Protein AF-A0A936E381-F1 (afdb_monomer_lite)

Sequence (43 aa):
MEPLARILTSKAANAGREVILVNLAYTSQDCSQCGSRCASLLR

Secondary structure (DSSP, 8-state):
--HHHHHHHHHHHHTT-------GGGTSSB-TTT--B------

Structure (mmCIF, N/CA/C/O backbone):
data_AF-A0A936E381-F1
#
_entry.id   AF-A0A936E381-F1
#
loop_
_atom_site.group_PDB
_atom_site.id
_atom_site.type_symbol
_atom_site.label_atom_id
_atom_site.label_alt_id
_atom_site.label_comp_id
_atom_site.label_asym_id
_atom_site.label_entity_id
_atom_site.label_seq_id
_atom_site.pdbx_PDB_ins_code
_atom_site.Cartn_x
_atom_site.Cartn_y
_atom_site.Cartn_z
_atom_site.occupancy
_atom_site.B_iso_or_equiv
_atom_site.auth_seq_id
_atom_site.auth_comp_id
_atom_site.auth_asym_id
_atom_site.auth_atom_id
_atom_site.pdbx_PDB_model_num
ATOM 1 N N . MET A 1 1 ? 6.803 -9.494 15.429 1.00 50.88 1 MET A N 1
ATOM 2 C CA . MET A 1 1 ? 5.948 -8.689 14.531 1.00 50.88 1 MET A CA 1
ATOM 3 C C . MET A 1 1 ? 5.958 -7.267 15.070 1.00 50.88 1 MET A C 1
ATOM 5 O O . MET A 1 1 ? 5.468 -7.055 16.174 1.00 50.88 1 MET A O 1
ATOM 9 N N . GLU A 1 2 ? 6.633 -6.360 14.364 1.00 58.00 2 GLU A N 1
ATOM 10 C CA . GLU A 1 2 ? 6.926 -4.982 14.792 1.00 58.00 2 GLU A CA 1
ATOM 11 C C . GLU A 1 2 ? 5.667 -4.204 15.248 1.00 58.00 2 GLU A C 1
ATOM 13 O O . GLU A 1 2 ? 4.596 -4.354 14.647 1.00 58.00 2 GLU A O 1
ATOM 18 N N . PRO A 1 3 ? 5.766 -3.354 16.288 1.00 74.94 3 PRO A N 1
ATOM 19 C CA . PRO A 1 3 ? 4.620 -2.697 16.929 1.00 74.94 3 PRO A CA 1
ATOM 20 C C . PRO A 1 3 ? 3.818 -1.774 15.997 1.00 74.94 3 PRO A C 1
ATOM 22 O O . PRO A 1 3 ? 2.604 -1.643 16.165 1.00 74.94 3 PRO A O 1
ATOM 25 N N . LEU A 1 4 ? 4.454 -1.184 14.980 1.00 75.94 4 LEU A N 1
ATOM 26 C CA . LEU A 1 4 ? 3.796 -0.276 14.035 1.00 75.94 4 LEU A CA 1
ATOM 27 C C . LEU A 1 4 ? 2.749 -0.987 13.165 1.00 75.94 4 LEU A C 1
ATOM 29 O O . LEU A 1 4 ? 1.650 -0.463 12.973 1.00 75.94 4 LEU A O 1
ATOM 33 N N . ALA A 1 5 ? 3.056 -2.200 12.692 1.00 82.56 5 ALA A N 1
ATOM 34 C CA . ALA A 1 5 ? 2.142 -2.978 11.857 1.00 82.56 5 ALA A CA 1
ATOM 35 C C . ALA A 1 5 ? 0.822 -3.257 12.594 1.00 82.56 5 ALA A C 1
ATOM 37 O O . ALA A 1 5 ? -0.254 -3.085 12.031 1.00 82.56 5 ALA A O 1
ATOM 38 N N . ARG A 1 6 ? 0.896 -3.573 13.895 1.00 88.25 6 ARG A N 1
ATOM 39 C CA . ARG A 1 6 ? -0.284 -3.837 14.735 1.00 88.25 6 ARG A CA 1
ATOM 40 C C . ARG A 1 6 ? -1.197 -2.618 14.871 1.00 88.25 6 ARG A C 1
ATOM 42 O O . ARG A 1 6 ? -2.417 -2.759 14.807 1.00 88.25 6 ARG A O 1
ATOM 49 N N . ILE A 1 7 ? -0.618 -1.429 15.049 1.00 93.19 7 ILE A N 1
ATOM 50 C CA . ILE A 1 7 ? -1.384 -0.180 15.181 1.00 93.19 7 ILE A CA 1
ATOM 51 C C . ILE A 1 7 ? -2.113 0.134 13.872 1.00 93.19 7 ILE A C 1
ATOM 53 O O . ILE A 1 7 ? -3.293 0.484 13.896 1.00 93.19 7 ILE A O 1
ATOM 57 N N . LEU A 1 8 ? -1.433 -0.008 12.732 1.00 93.12 8 LEU A N 1
ATOM 58 C CA . LEU A 1 8 ? -2.027 0.257 11.421 1.00 93.12 8 LEU A CA 1
ATOM 59 C C . LEU A 1 8 ? -3.151 -0.732 11.095 1.00 93.12 8 LEU A C 1
ATOM 61 O O . LEU A 1 8 ? -4.219 -0.296 10.671 1.00 93.12 8 LEU A O 1
ATOM 65 N N . THR A 1 9 ? -2.966 -2.026 11.377 1.00 94.62 9 THR A N 1
ATOM 66 C CA . THR A 1 9 ? -4.020 -3.039 11.210 1.00 94.62 9 THR A CA 1
ATOM 67 C C . THR A 1 9 ? -5.247 -2.724 12.061 1.00 94.62 9 THR A C 1
ATOM 69 O O . THR A 1 9 ? -6.363 -2.733 11.547 1.00 94.62 9 THR A O 1
ATOM 72 N N . SER A 1 10 ? -5.060 -2.385 13.341 1.00 95.12 10 SER A N 1
ATOM 73 C CA . SER A 1 10 ? -6.180 -2.042 14.227 1.00 95.12 10 SER A CA 1
ATOM 74 C C . SER A 1 10 ? -6.948 -0.813 13.732 1.00 95.12 10 SER A C 1
ATOM 76 O O . SER A 1 10 ? -8.176 -0.827 13.683 1.00 95.12 10 SER A O 1
ATOM 78 N N . LYS A 1 11 ? -6.237 0.239 13.307 1.00 96.25 11 LYS A N 1
ATOM 79 C CA . LYS A 1 11 ? -6.863 1.456 12.772 1.00 96.25 11 LYS A CA 1
ATOM 80 C C . LYS A 1 11 ? -7.613 1.201 11.466 1.00 96.25 11 LYS A C 1
ATOM 82 O O . LYS A 1 11 ? -8.694 1.752 11.287 1.00 96.25 11 LYS A O 1
ATOM 87 N N . ALA A 1 12 ? -7.054 0.384 10.575 1.00 96.75 12 ALA A N 1
ATOM 88 C CA . ALA A 1 12 ? -7.709 0.015 9.327 1.00 96.75 12 ALA A CA 1
ATOM 89 C C . ALA A 1 12 ? -9.023 -0.730 9.602 1.00 96.75 12 ALA A C 1
ATOM 91 O O . ALA A 1 12 ? -10.064 -0.299 9.111 1.00 96.75 12 ALA A O 1
ATOM 92 N N . ALA A 1 13 ? -8.996 -1.744 10.474 1.00 96.56 13 ALA A N 1
ATOM 93 C CA . ALA A 1 13 ? -10.184 -2.512 10.847 1.00 96.56 13 ALA A CA 1
ATOM 94 C C . ALA A 1 13 ? -11.289 -1.624 11.448 1.00 96.56 13 ALA A C 1
ATOM 96 O O . ALA A 1 13 ? -12.441 -1.707 11.030 1.00 96.56 13 ALA A O 1
ATOM 97 N N . ASN A 1 14 ? -10.933 -0.705 12.355 1.00 97.88 14 ASN A N 1
ATOM 98 C CA . ASN A 1 14 ? -11.886 0.241 12.951 1.00 97.88 14 ASN A CA 1
ATOM 99 C C . ASN A 1 14 ? -12.541 1.174 11.918 1.00 97.88 14 ASN A C 1
ATOM 101 O O . ASN A 1 14 ? -13.643 1.665 12.142 1.00 97.88 14 ASN A O 1
ATOM 105 N N . ALA A 1 15 ? -11.867 1.430 10.796 1.00 97.75 15 ALA A N 1
ATOM 106 C CA . ALA A 1 15 ? -12.376 2.246 9.700 1.00 97.75 15 ALA A CA 1
ATOM 107 C C . ALA A 1 15 ? -13.099 1.425 8.612 1.00 97.75 15 ALA A C 1
ATOM 109 O O . ALA A 1 15 ? -13.436 1.988 7.571 1.00 97.75 15 ALA A O 1
ATOM 110 N N . GLY A 1 16 ? -13.288 0.112 8.803 1.00 97.62 16 GLY A N 1
ATOM 111 C CA . GLY A 1 16 ? -13.829 -0.781 7.771 1.00 97.62 16 GLY A CA 1
ATOM 112 C C . GLY A 1 16 ? -12.906 -0.930 6.554 1.00 97.62 16 GLY A C 1
ATOM 113 O O . GLY A 1 16 ? -13.382 -1.090 5.434 1.00 97.62 16 GLY A O 1
ATOM 114 N N . ARG A 1 17 ? -11.588 -0.815 6.756 1.00 97.56 17 ARG A N 1
ATOM 115 C CA . ARG A 1 17 ? -10.540 -0.931 5.729 1.00 97.56 17 ARG A CA 1
ATOM 116 C C . ARG A 1 17 ? -9.612 -2.106 6.032 1.00 97.56 17 ARG A C 1
ATOM 118 O O . ARG A 1 17 ? -9.522 -2.566 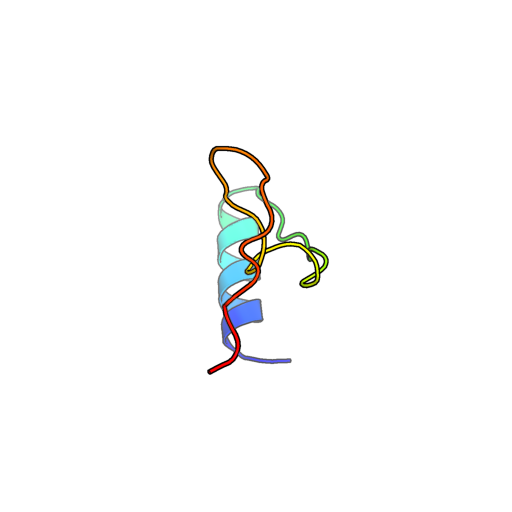7.167 1.00 97.56 17 ARG A O 1
ATOM 125 N N . GLU A 1 18 ? -8.848 -2.525 5.029 1.00 94.88 18 GLU A N 1
ATOM 126 C CA . GLU A 1 18 ? -7.866 -3.607 5.134 1.00 94.88 18 GLU A CA 1
ATOM 127 C C . GLU A 1 18 ? -6.439 -3.103 4.861 1.00 94.88 18 GLU A C 1
ATOM 129 O O . GLU A 1 18 ? -6.230 -2.204 4.045 1.00 94.88 18 GLU A O 1
ATOM 134 N N . VAL A 1 19 ? -5.450 -3.676 5.557 1.00 92.75 19 VAL A N 1
ATOM 135 C CA . VAL A 1 19 ? -4.024 -3.443 5.279 1.00 92.75 19 VAL A CA 1
ATOM 136 C C . VAL A 1 19 ? -3.533 -4.509 4.309 1.00 92.75 19 VAL A C 1
ATOM 138 O O . VAL A 1 19 ? -3.545 -5.690 4.640 1.00 92.75 19 VAL A O 1
ATOM 141 N N . ILE A 1 20 ? -3.032 -4.080 3.151 1.00 90.62 20 ILE A N 1
ATOM 142 C CA . ILE A 1 20 ? -2.458 -4.963 2.133 1.00 90.62 20 ILE A CA 1
ATOM 143 C C . ILE A 1 20 ? -0.945 -4.745 2.089 1.00 90.62 20 ILE A C 1
ATOM 145 O O . ILE A 1 20 ? -0.471 -3.607 2.049 1.00 90.62 20 ILE A O 1
ATOM 149 N N . LEU A 1 21 ? -0.180 -5.837 2.095 1.00 87.00 21 LEU A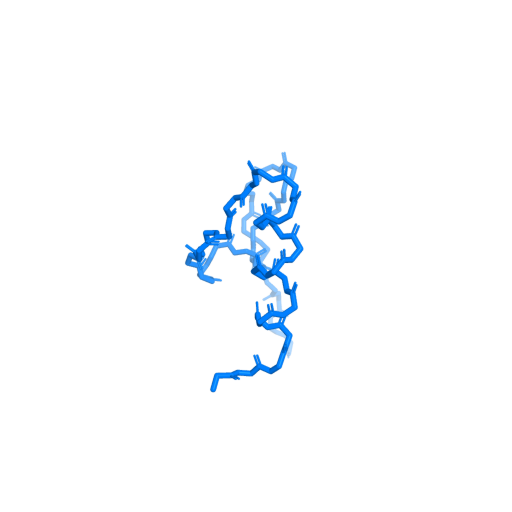 N 1
ATOM 150 C CA . LEU A 1 21 ? 1.265 -5.792 1.884 1.00 87.00 21 LEU A CA 1
ATOM 151 C C . LEU A 1 21 ? 1.567 -5.678 0.389 1.00 87.00 21 LEU A C 1
ATOM 153 O O . LEU A 1 21 ? 1.001 -6.405 -0.424 1.00 87.00 21 LEU A O 1
ATOM 157 N N . VAL A 1 22 ? 2.486 -4.785 0.035 1.00 83.56 22 VAL A N 1
ATOM 158 C CA . VAL A 1 22 ? 2.908 -4.551 -1.351 1.00 83.56 22 VAL A CA 1
ATOM 159 C C . VAL A 1 22 ? 4.385 -4.887 -1.529 1.00 83.56 22 VAL A C 1
ATOM 161 O O . VAL A 1 22 ? 5.174 -4.797 -0.587 1.00 83.56 22 VAL A O 1
ATOM 164 N N . ASN A 1 23 ? 4.769 -5.286 -2.743 1.00 83.94 23 ASN A N 1
ATOM 165 C CA . ASN A 1 23 ? 6.160 -5.590 -3.068 1.00 83.94 23 ASN A CA 1
ATOM 166 C C . ASN A 1 23 ? 7.015 -4.309 -3.013 1.00 83.94 23 ASN A C 1
ATOM 168 O O . ASN A 1 23 ? 6.758 -3.350 -3.740 1.00 83.94 23 ASN A O 1
ATOM 172 N N . LEU A 1 24 ? 8.056 -4.315 -2.176 1.00 78.50 24 LEU A N 1
ATOM 173 C CA . LEU A 1 24 ? 8.964 -3.180 -1.973 1.00 78.50 24 LEU A CA 1
ATOM 174 C C . LEU A 1 24 ? 9.828 -2.845 -3.200 1.00 78.50 24 LEU A C 1
ATOM 176 O O . LEU A 1 24 ? 10.412 -1.766 -3.247 1.00 78.50 24 LEU A O 1
ATOM 180 N N . ALA A 1 25 ? 9.918 -3.734 -4.192 1.00 76.50 25 ALA A N 1
ATOM 181 C CA . ALA A 1 25 ? 10.758 -3.538 -5.374 1.00 76.50 25 ALA A CA 1
ATOM 182 C C . ALA A 1 25 ? 10.379 -2.311 -6.233 1.00 76.50 25 ALA A C 1
ATOM 184 O O . ALA A 1 25 ? 11.210 -1.862 -7.018 1.00 76.50 25 ALA A O 1
ATOM 185 N N . TYR A 1 26 ? 9.165 -1.765 -6.074 1.00 68.19 26 TYR A N 1
ATOM 186 C CA . TYR A 1 26 ? 8.581 -0.761 -6.978 1.00 68.19 26 TYR A CA 1
ATOM 187 C C . TYR A 1 26 ? 8.124 0.535 -6.283 1.00 68.19 26 TYR A C 1
ATOM 189 O O . TYR A 1 26 ? 7.283 1.255 -6.810 1.00 68.19 26 TYR A O 1
ATOM 197 N N . THR A 1 27 ? 8.597 0.827 -5.064 1.00 71.2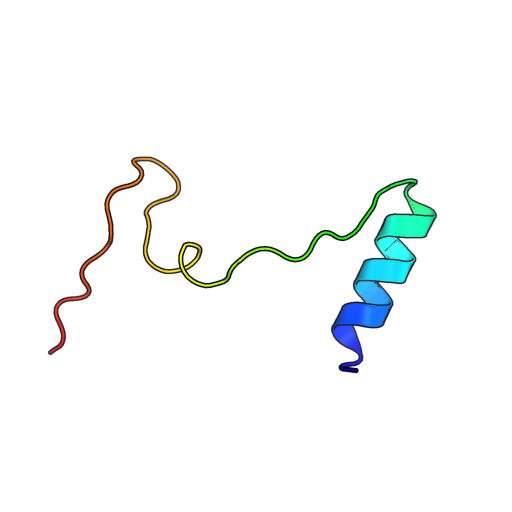5 27 THR A N 1
ATOM 198 C CA . THR A 1 27 ? 8.077 1.967 -4.275 1.00 71.25 27 THR A CA 1
ATOM 199 C C . THR A 1 27 ? 9.041 3.144 -4.144 1.00 71.25 27 THR A C 1
ATOM 201 O O . THR 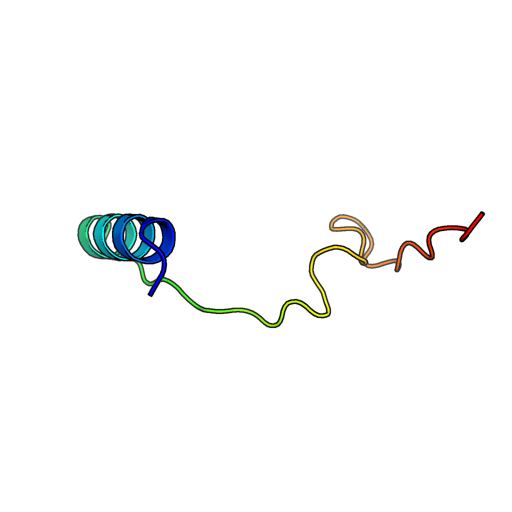A 1 27 ? 8.595 4.286 -4.142 1.00 71.25 27 THR A O 1
ATOM 204 N N . SER A 1 28 ? 10.351 2.909 -4.034 1.00 73.38 28 SER A N 1
ATOM 205 C CA . SER A 1 28 ? 11.348 3.974 -3.813 1.00 73.38 28 SER A CA 1
ATOM 206 C C . SER A 1 28 ? 12.124 4.387 -5.063 1.00 73.38 28 SER A C 1
ATOM 208 O O . SER A 1 28 ? 12.877 5.357 -5.021 1.00 73.38 28 SER A O 1
ATOM 210 N N . GLN A 1 29 ? 11.973 3.643 -6.158 1.00 78.38 29 GLN A N 1
ATOM 211 C CA . GLN A 1 29 ? 12.799 3.808 -7.355 1.00 78.38 29 GLN A CA 1
ATOM 212 C C . GLN A 1 29 ? 12.052 4.456 -8.514 1.00 78.38 29 GLN A C 1
ATOM 214 O O . GLN A 1 29 ? 12.701 5.015 -9.391 1.00 78.38 29 GLN A O 1
ATOM 219 N N . ASP A 1 30 ? 10.722 4.432 -8.506 1.00 83.81 30 ASP A N 1
ATOM 220 C CA . ASP A 1 30 ? 9.906 4.894 -9.624 1.00 83.81 30 ASP A CA 1
ATOM 221 C C . ASP A 1 30 ? 9.187 6.199 -9.264 1.00 83.81 30 ASP A C 1
ATOM 223 O O . ASP A 1 30 ? 8.652 6.365 -8.166 1.00 83.81 30 ASP A O 1
ATOM 227 N N . CYS A 1 31 ? 9.186 7.160 -10.189 1.00 82.81 31 CYS A N 1
ATOM 228 C CA . CYS A 1 31 ? 8.487 8.426 -10.003 1.00 82.81 31 CYS A CA 1
ATOM 229 C C . CYS A 1 31 ? 6.966 8.204 -9.977 1.00 82.81 31 CYS A C 1
ATOM 231 O O . CYS A 1 31 ? 6.397 7.713 -10.950 1.00 82.81 31 CYS A O 1
ATOM 233 N N . SER A 1 32 ? 6.281 8.654 -8.922 1.00 83.31 32 SER A N 1
ATOM 234 C CA . SER A 1 32 ? 4.817 8.534 -8.801 1.00 83.31 32 SER A CA 1
ATOM 235 C C . SER A 1 32 ? 4.028 9.327 -9.850 1.00 83.31 32 SER A C 1
ATOM 237 O O . SER A 1 32 ? 2.847 9.058 -10.052 1.00 83.31 32 SER A O 1
ATOM 239 N N . GLN A 1 33 ? 4.661 10.298 -10.517 1.00 86.81 33 GLN A N 1
ATOM 240 C CA . GLN A 1 33 ? 4.028 11.123 -11.547 1.00 86.81 33 GLN A CA 1
ATOM 241 C C . GLN A 1 33 ? 4.174 10.536 -12.956 1.00 86.81 33 GLN A C 1
ATOM 243 O O . GLN A 1 33 ? 3.235 10.621 -13.743 1.00 86.81 33 GLN A O 1
ATOM 248 N N . CYS A 1 34 ? 5.342 9.982 -13.300 1.00 87.75 34 CYS A N 1
ATOM 249 C CA . CYS A 1 34 ? 5.644 9.563 -14.676 1.00 87.75 34 CYS A CA 1
ATOM 250 C C . CYS A 1 34 ? 6.093 8.103 -14.829 1.00 87.75 34 CYS A C 1
ATOM 252 O O . CYS A 1 34 ? 6.255 7.648 -15.956 1.00 87.75 34 CYS A O 1
ATOM 254 N N . GLY A 1 35 ? 6.310 7.365 -13.737 1.00 82.44 35 GLY A N 1
ATOM 255 C CA . GLY A 1 35 ? 6.755 5.968 -13.765 1.00 82.44 35 GLY A CA 1
ATOM 256 C C . GLY A 1 35 ? 8.215 5.764 -14.182 1.00 82.44 35 GLY A C 1
ATOM 257 O O . GLY A 1 35 ? 8.687 4.632 -14.205 1.00 82.44 35 GLY A O 1
ATOM 258 N N . SER A 1 36 ? 8.951 6.835 -14.497 1.00 85.56 36 SER A N 1
ATOM 259 C CA . SER A 1 36 ? 10.380 6.742 -14.793 1.00 85.56 36 SER A CA 1
ATOM 260 C C . SER A 1 36 ? 11.151 6.291 -13.560 1.00 85.56 36 SER A C 1
ATOM 262 O O . SER A 1 36 ? 11.002 6.870 -12.479 1.00 85.56 36 SER A O 1
ATOM 264 N N . ARG A 1 37 ? 12.022 5.298 -13.745 1.00 81.44 37 ARG A N 1
ATOM 265 C CA . ARG A 1 37 ? 12.936 4.839 -12.704 1.00 81.44 37 ARG A CA 1
ATOM 266 C C . ARG A 1 37 ? 14.030 5.878 -12.488 1.00 81.44 37 ARG A C 1
ATOM 268 O O . ARG A 1 37 ? 14.821 6.154 -13.392 1.00 81.44 37 ARG A O 1
ATOM 275 N N . CYS A 1 38 ? 14.104 6.433 -11.286 1.00 74.56 38 CYS A N 1
ATOM 276 C CA . CYS A 1 38 ? 15.233 7.227 -10.833 1.00 74.56 38 CYS A CA 1
ATOM 277 C C . CYS A 1 38 ? 16.441 6.296 -10.688 1.00 74.56 38 CYS A C 1
ATOM 279 O O . CYS A 1 38 ? 16.675 5.711 -9.630 1.00 74.56 38 CYS A O 1
ATOM 281 N N . ALA A 1 39 ? 17.223 6.149 -11.758 1.00 68.19 39 ALA A N 1
ATOM 282 C CA . ALA A 1 39 ? 18.589 5.672 -11.638 1.00 68.19 39 ALA A CA 1
ATOM 283 C C . ALA A 1 39 ? 19.334 6.720 -10.810 1.00 68.19 39 ALA A C 1
ATOM 285 O O . ALA A 1 39 ? 19.749 7.753 -11.338 1.00 68.19 39 ALA A O 1
ATOM 286 N N . SER A 1 40 ? 19.446 6.515 -9.496 1.00 57.81 40 SER A N 1
ATOM 287 C CA . SER A 1 40 ? 20.379 7.314 -8.717 1.00 57.81 40 SER A CA 1
ATOM 288 C C . SER A 1 40 ? 21.733 7.145 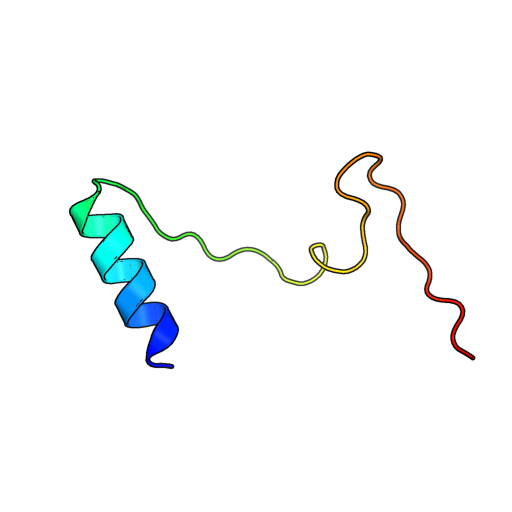-9.395 1.00 57.81 40 SER A C 1
ATOM 290 O O . SER A 1 40 ? 22.229 6.020 -9.486 1.00 57.81 40 SER A O 1
ATOM 292 N N . LEU A 1 41 ? 22.304 8.237 -9.906 1.00 52.09 41 LEU A N 1
ATOM 293 C CA . LEU A 1 41 ? 23.738 8.329 -10.132 1.00 52.09 41 LEU A CA 1
ATOM 294 C C . LEU A 1 41 ? 24.393 7.902 -8.816 1.00 52.09 41 LEU A C 1
ATOM 296 O O . LEU A 1 41 ? 24.445 8.684 -7.869 1.00 52.09 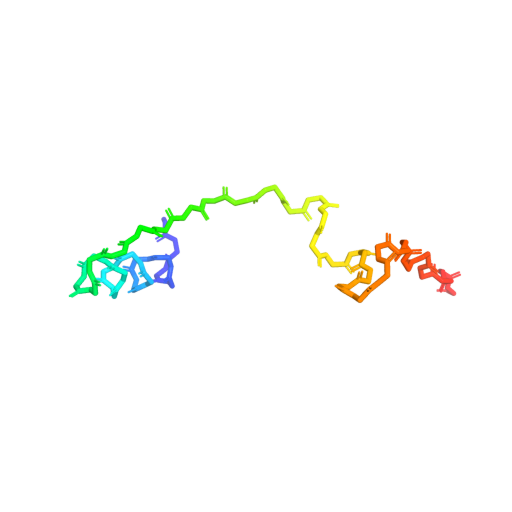41 LEU A O 1
ATOM 300 N N . LEU A 1 42 ? 24.803 6.635 -8.741 1.00 47.88 42 LEU A N 1
ATOM 301 C CA . LEU A 1 42 ? 25.773 6.161 -7.770 1.00 47.88 42 LEU A CA 1
ATOM 302 C C . LEU A 1 42 ? 27.009 7.037 -7.991 1.00 47.88 42 LEU A C 1
ATOM 304 O O . LEU A 1 42 ? 27.676 6.924 -9.020 1.00 47.88 42 LEU A O 1
ATOM 308 N N . ARG A 1 43 ? 27.218 7.984 -7.078 1.00 42.28 43 ARG A N 1
ATOM 309 C CA . ARG A 1 43 ? 28.513 8.612 -6.835 1.00 42.28 43 ARG A CA 1
ATOM 310 C C . ARG A 1 43 ? 29.210 7.829 -5.740 1.00 42.28 43 ARG A C 1
ATOM 312 O O . ARG A 1 43 ? 28.502 7.446 -4.781 1.00 42.28 43 ARG A O 1
#

pLDDT: mean 80.99, std 14.62, range [42.28, 97.88]

Radius of gyration: 15.44 Å; chains: 1; bounding box: 42×20×32 Å

Foldseek 3Di:
DDPVVVVVQVVQVVVVHHDDDDDPPQDPQADPVPRDGPPPPPD